Protein AF-A0A9E9M174-F1 (afdb_monomer_lite)

Radius of gyration: 16.09 Å; chains: 1; bounding box: 32×23×52 Å

Foldseek 3Di:
DDKDKDKDFDPPLVVVCVPPNVVVSVVVLVVVVVVVCVPDDPQKDWDAPDPGMIMIMDPPDDDDDDDDDDDDPDDDDPDDPPPDDD

Organism: NCBI:txid933080

InterPro domains:
  IPR000160 GGDEF domain [PF00990] (2-62)
  IPR000160 GGDEF domain [PS50887] (1-86)
  IPR000160 GGDEF domain [TIGR00254] (2-60)
  IPR000160 GGDEF domain [cd01949] (2-62)
  IPR029787 Nucleotide cyclase [SSF55073] (2-63)
  IPR043128 Reverse transcriptase/Diguanylate cyclase domain [G3DSA:3.30.70.270] (1-76)
  IPR050469 Diguanylate cyclase Dgc-like, bacteria [PTHR45138] (3-62)

pLDDT: mean 81.41, std 20.48, range [34.62, 97.69]

Secondary structure (DSSP, 8-state):
--EEEEEE--TTHHHHHHHH-HHHHHHHHHHHHHHHHTT--TT-EEEE-SSS-EEEEEET---------TT---------------

Sequence (86 aa):
MPVTVMMADLDNFKNINDTYGHPFGDIVLEAVAKALSTGLRQSDCLARYGGEEFVAFFPGLSGKIWRRNDASAKKQPRGNPVSSFR

Structure (mmCIF, N/CA/C/O backbone):
data_AF-A0A9E9M174-F1
#
_entry.id   AF-A0A9E9M174-F1
#
loop_
_atom_site.group_PDB
_atom_site.id
_atom_site.type_symbol
_atom_site.label_atom_id
_atom_site.label_alt_id
_atom_site.label_comp_id
_atom_site.label_asym_id
_atom_site.label_entity_id
_atom_site.label_seq_id
_atom_site.pdbx_PDB_ins_code
_atom_site.Cartn_x
_atom_site.Cartn_y
_atom_site.Cartn_z
_atom_site.occupancy
_atom_site.B_iso_or_equiv
_atom_site.auth_seq_id
_atom_site.auth_comp_id
_atom_site.auth_asym_id
_atom_site.auth_atom_id
_atom_site.pdbx_PDB_model_num
ATOM 1 N N . MET A 1 1 ? -18.460 7.064 16.470 1.00 76.06 1 MET A N 1
ATOM 2 C CA . MET A 1 1 ? -17.253 6.210 16.406 1.00 76.06 1 MET A CA 1
ATOM 3 C C . MET A 1 1 ? -16.208 6.954 15.587 1.00 76.06 1 MET A C 1
ATOM 5 O O . MET A 1 1 ? -16.558 7.357 14.484 1.00 76.06 1 MET A O 1
ATOM 9 N N . PRO A 1 2 ? -14.998 7.225 16.105 1.00 87.06 2 PRO A N 1
ATOM 10 C CA . PRO A 1 2 ? -13.946 7.860 15.312 1.00 87.06 2 PRO A CA 1
ATOM 11 C C . PRO A 1 2 ? -13.459 6.913 14.209 1.00 87.06 2 PRO A C 1
ATOM 13 O O . PRO A 1 2 ? -13.489 5.693 14.378 1.00 87.06 2 PRO A O 1
ATOM 16 N N . VAL A 1 3 ? -12.996 7.479 13.097 1.00 87.88 3 VAL A N 1
ATOM 17 C CA . VAL A 1 3 ? -12.326 6.749 12.016 1.00 87.88 3 VAL A CA 1
ATOM 18 C C . VAL A 1 3 ? -10.997 7.440 11.761 1.00 87.88 3 VAL A C 1
ATOM 20 O O . VAL A 1 3 ? -10.961 8.656 11.583 1.00 87.88 3 VAL A O 1
ATOM 23 N N . THR A 1 4 ? -9.916 6.666 11.752 1.00 92.00 4 THR A N 1
ATOM 24 C CA . THR A 1 4 ? -8.605 7.142 11.301 1.00 92.00 4 THR A CA 1
ATOM 25 C C . THR A 1 4 ? -8.363 6.666 9.874 1.00 92.00 4 THR A C 1
ATOM 27 O O . THR A 1 4 ? -8.740 5.548 9.523 1.00 92.00 4 THR A O 1
ATOM 30 N N . VAL A 1 5 ? -7.729 7.511 9.062 1.00 91.75 5 VAL A N 1
ATOM 31 C CA . VAL A 1 5 ? -7.350 7.199 7.680 1.00 91.75 5 VAL A CA 1
ATOM 32 C C . VAL A 1 5 ? -5.837 7.315 7.539 1.00 91.75 5 VAL A C 1
ATOM 34 O O . VAL A 1 5 ? -5.239 8.273 8.032 1.00 91.75 5 VAL A O 1
ATOM 37 N N . MET A 1 6 ? -5.227 6.344 6.868 1.00 92.25 6 MET A N 1
ATOM 38 C CA . MET A 1 6 ? -3.840 6.388 6.412 1.00 92.25 6 MET A CA 1
ATOM 39 C C . MET A 1 6 ? -3.832 6.491 4.893 1.00 92.25 6 MET A C 1
ATOM 41 O O . MET A 1 6 ? -4.552 5.748 4.232 1.00 92.25 6 MET A O 1
ATOM 45 N N . MET A 1 7 ? -2.989 7.367 4.360 1.00 92.69 7 MET A N 1
ATOM 46 C CA . MET A 1 7 ? -2.658 7.416 2.941 1.00 92.69 7 MET A CA 1
ATOM 47 C C . MET A 1 7 ? -1.158 7.172 2.810 1.00 92.69 7 MET A C 1
ATOM 49 O O . MET A 1 7 ? -0.373 7.758 3.558 1.00 92.69 7 MET A O 1
ATOM 53 N N . ALA A 1 8 ? -0.788 6.258 1.926 1.00 91.06 8 ALA A N 1
ATOM 54 C CA . ALA A 1 8 ? 0.583 5.869 1.651 1.00 91.06 8 ALA A CA 1
ATOM 55 C C . ALA A 1 8 ? 0.829 5.982 0.148 1.00 91.06 8 ALA A C 1
ATOM 57 O O . ALA A 1 8 ? 0.016 5.510 -0.642 1.00 91.06 8 ALA A O 1
ATOM 58 N N . ASP A 1 9 ? 1.949 6.592 -0.211 1.00 92.25 9 ASP A N 1
ATOM 59 C CA . ASP A 1 9 ? 2.440 6.711 -1.580 1.00 92.25 9 ASP A CA 1
ATOM 60 C C . ASP A 1 9 ? 3.785 5.981 -1.676 1.00 92.25 9 ASP A C 1
ATOM 62 O O . ASP A 1 9 ? 4.533 5.930 -0.691 1.00 92.25 9 ASP A O 1
ATOM 66 N N . LEU A 1 10 ? 4.061 5.337 -2.810 1.00 93.50 10 LEU A N 1
ATOM 67 C CA . LEU A 1 10 ? 5.312 4.605 -3.018 1.00 93.50 10 LEU A CA 1
ATOM 68 C C . LEU A 1 10 ? 6.314 5.527 -3.703 1.00 93.50 10 LEU A C 1
ATOM 70 O O . LEU A 1 10 ? 6.324 5.657 -4.927 1.00 93.50 10 LEU A O 1
ATOM 74 N N . ASP A 1 11 ? 7.211 6.101 -2.904 1.00 89.81 11 ASP A N 1
ATOM 75 C CA . ASP A 1 11 ? 8.242 7.002 -3.407 1.00 89.81 11 ASP A CA 1
ATOM 76 C C . ASP A 1 11 ? 9.040 6.373 -4.558 1.00 89.81 11 ASP A C 1
ATOM 78 O O . ASP A 1 11 ? 9.575 5.264 -4.453 1.00 89.81 11 ASP A O 1
ATOM 82 N N . ASN A 1 12 ? 9.188 7.127 -5.649 1.00 91.19 12 ASN A N 1
ATOM 83 C CA . ASN A 1 12 ? 9.954 6.734 -6.832 1.00 91.19 12 ASN A CA 1
ATOM 84 C C . ASN A 1 12 ? 9.466 5.440 -7.517 1.00 91.19 12 ASN A C 1
ATOM 86 O O . ASN A 1 12 ? 10.254 4.796 -8.217 1.00 91.19 12 ASN A O 1
ATOM 90 N N . PHE A 1 13 ? 8.191 5.055 -7.383 1.00 94.44 13 PHE A N 1
ATOM 91 C CA . PHE A 1 13 ? 7.663 3.857 -8.050 1.00 94.44 13 PHE A CA 1
ATOM 92 C C . PHE A 1 13 ? 7.819 3.910 -9.577 1.00 94.44 13 PHE A C 1
ATOM 94 O O . PHE A 1 13 ? 8.159 2.907 -10.209 1.00 94.44 13 PHE A O 1
ATOM 101 N N . LYS A 1 14 ? 7.700 5.099 -10.178 1.00 93.38 14 LYS A N 1
ATOM 102 C CA . LYS A 1 14 ? 8.028 5.300 -11.595 1.00 93.38 14 LYS A CA 1
ATOM 103 C C . LYS A 1 14 ? 9.453 4.854 -11.949 1.00 93.38 14 LYS A C 1
ATOM 105 O O . LYS A 1 14 ? 9.626 4.169 -12.948 1.00 93.38 14 LYS A O 1
ATOM 110 N N . ASN A 1 15 ? 10.455 5.153 -11.118 1.00 96.19 15 ASN A N 1
ATOM 111 C CA . ASN A 1 15 ? 11.837 4.734 -11.383 1.00 96.19 15 ASN A CA 1
ATOM 112 C C . ASN A 1 15 ? 11.979 3.207 -11.360 1.00 96.19 15 ASN A C 1
ATOM 114 O O . ASN A 1 15 ? 12.771 2.652 -12.121 1.00 96.19 15 ASN A O 1
ATOM 118 N N . ILE A 1 16 ? 11.209 2.520 -10.510 1.00 94.81 16 ILE A N 1
ATOM 119 C CA . ILE A 1 16 ? 11.162 1.054 -10.481 1.00 94.81 16 ILE A CA 1
ATOM 120 C C . ILE A 1 16 ? 10.605 0.530 -11.809 1.00 94.81 16 ILE A C 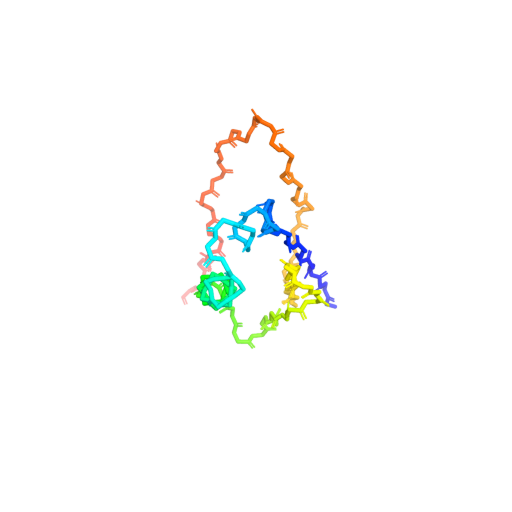1
ATOM 122 O O . ILE A 1 16 ? 11.229 -0.335 -12.423 1.00 94.81 16 ILE A O 1
ATOM 126 N N . ASN A 1 17 ? 9.486 1.085 -12.280 1.00 95.75 17 ASN A N 1
ATOM 127 C CA . ASN A 1 17 ? 8.899 0.709 -13.570 1.00 95.75 17 ASN A CA 1
ATOM 128 C C . ASN A 1 17 ? 9.836 0.999 -14.744 1.00 95.75 17 ASN A C 1
ATOM 130 O O . ASN A 1 17 ? 9.987 0.151 -15.618 1.00 95.75 17 ASN A O 1
ATOM 134 N N . ASP A 1 18 ? 10.493 2.155 -14.749 1.00 96.62 18 ASP A N 1
ATOM 135 C CA . ASP A 1 18 ? 11.399 2.554 -15.827 1.00 96.62 18 ASP A CA 1
ATOM 136 C C . ASP A 1 18 ? 12.672 1.681 -15.850 1.00 96.62 18 ASP A C 1
ATOM 138 O O . ASP A 1 18 ? 13.232 1.429 -16.915 1.00 96.62 18 ASP A O 1
ATOM 142 N N . THR A 1 19 ? 13.116 1.176 -14.690 1.00 97.62 19 THR A N 1
ATOM 143 C CA . THR A 1 19 ? 14.332 0.346 -14.568 1.00 97.62 19 THR A CA 1
ATOM 144 C C . THR A 1 19 ? 14.070 -1.141 -14.817 1.00 97.62 19 THR A C 1
ATOM 146 O O . THR A 1 19 ? 14.883 -1.814 -15.449 1.00 97.62 19 THR A O 1
ATOM 149 N N . TYR A 1 20 ? 12.959 -1.674 -14.303 1.00 96.19 20 TYR A N 1
ATOM 150 C CA . TYR A 1 20 ? 12.683 -3.119 -14.271 1.00 96.19 20 TYR A CA 1
ATOM 151 C C . TYR A 1 20 ? 11.456 -3.533 -15.096 1.00 96.19 20 TYR A C 1
ATOM 153 O O . TYR A 1 20 ? 11.177 -4.724 -15.240 1.00 96.19 20 TYR A O 1
ATOM 161 N N . GLY A 1 21 ? 10.736 -2.567 -15.662 1.00 96.44 21 GLY A N 1
ATOM 162 C CA . GLY A 1 21 ? 9.502 -2.777 -16.407 1.00 96.44 21 GLY A CA 1
ATOM 163 C C . GLY A 1 21 ? 8.264 -2.892 -15.515 1.00 96.44 21 GLY A C 1
ATOM 164 O O . GLY A 1 21 ? 8.322 -3.288 -14.350 1.00 96.44 21 GLY A O 1
ATOM 165 N N . HIS A 1 22 ? 7.106 -2.597 -16.106 1.00 95.88 22 HIS A N 1
ATOM 166 C CA . HIS A 1 22 ? 5.804 -2.670 -15.433 1.00 95.88 22 HIS A CA 1
ATOM 167 C C . HIS A 1 22 ? 5.481 -4.020 -14.767 1.00 95.88 22 HIS A C 1
ATOM 169 O O . HIS A 1 22 ? 4.968 -3.989 -13.650 1.00 95.88 22 HIS A O 1
ATOM 175 N N . PRO A 1 23 ? 5.817 -5.194 -15.347 1.00 97.44 23 PRO A N 1
A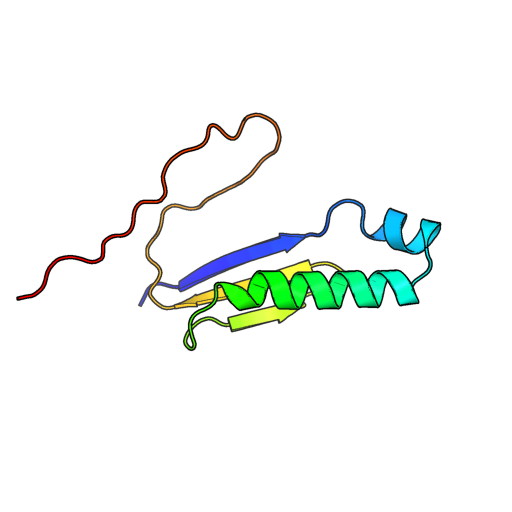TOM 176 C CA . PRO A 1 23 ? 5.553 -6.469 -14.677 1.00 97.44 23 PRO A CA 1
ATOM 177 C C . PRO A 1 23 ? 6.253 -6.588 -13.317 1.00 97.44 23 PRO A C 1
ATOM 179 O O . PRO A 1 23 ? 5.730 -7.208 -12.396 1.00 97.44 23 PRO A O 1
ATOM 182 N N . PHE A 1 24 ? 7.432 -5.975 -13.168 1.00 96.56 24 PHE A N 1
ATOM 183 C CA . PHE A 1 24 ? 8.123 -5.924 -11.883 1.00 96.56 24 PHE A CA 1
ATOM 184 C C . PHE A 1 24 ? 7.441 -4.951 -10.915 1.00 96.56 24 PHE A C 1
ATOM 186 O O . PHE A 1 24 ? 7.313 -5.251 -9.728 1.00 96.56 24 PHE A O 1
ATOM 193 N N . GLY A 1 25 ? 6.938 -3.822 -11.418 1.00 96.69 25 GLY A N 1
ATOM 194 C CA . GLY A 1 25 ? 6.092 -2.910 -10.649 1.00 96.69 25 GLY A CA 1
ATOM 195 C C . GLY A 1 25 ? 4.862 -3.594 -10.054 1.00 96.69 25 GLY A C 1
ATOM 196 O O . GLY A 1 25 ? 4.561 -3.389 -8.879 1.00 96.69 25 GLY A O 1
ATOM 197 N N . ASP A 1 26 ? 4.194 -4.463 -10.815 1.00 96.62 26 ASP A N 1
ATOM 198 C CA . ASP A 1 26 ? 3.038 -5.227 -10.328 1.00 96.62 26 ASP A CA 1
ATOM 199 C C . ASP A 1 26 ? 3.408 -6.148 -9.155 1.00 96.62 26 ASP A C 1
ATOM 201 O O . ASP A 1 26 ? 2.689 -6.197 -8.153 1.00 96.62 26 ASP A O 1
ATOM 205 N N . ILE A 1 27 ? 4.570 -6.807 -9.225 1.00 97.69 27 ILE A N 1
ATOM 206 C CA . ILE A 1 27 ? 5.101 -7.632 -8.126 1.00 97.69 27 ILE A CA 1
ATOM 207 C C . ILE A 1 27 ? 5.356 -6.773 -6.881 1.00 97.69 27 ILE A C 1
ATOM 209 O O . ILE A 1 27 ? 5.033 -7.180 -5.762 1.00 97.69 27 ILE A O 1
ATOM 213 N N . VAL A 1 28 ? 5.917 -5.574 -7.058 1.00 96.31 28 VAL A N 1
ATO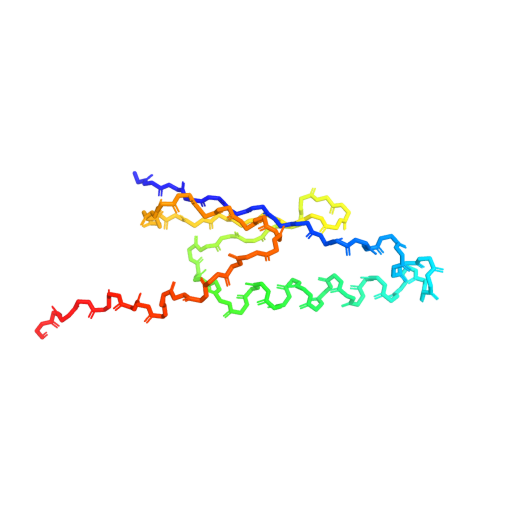M 214 C CA . VAL A 1 28 ? 6.163 -4.634 -5.955 1.00 96.31 28 VAL A CA 1
ATOM 215 C C . VAL A 1 28 ? 4.847 -4.186 -5.317 1.00 96.31 28 VAL A C 1
ATOM 217 O O . VAL A 1 28 ? 4.728 -4.211 -4.092 1.00 96.31 28 VAL A O 1
ATOM 220 N N . LEU A 1 29 ? 3.838 -3.841 -6.118 1.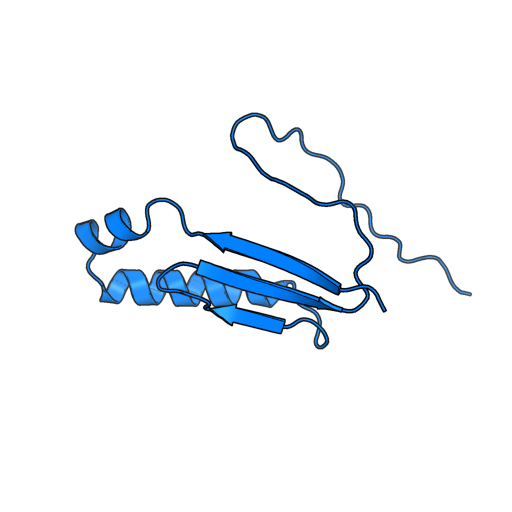00 97.00 29 LEU A N 1
ATOM 221 C CA . LEU A 1 29 ? 2.514 -3.452 -5.625 1.00 97.00 29 LEU A CA 1
ATOM 222 C C . LEU A 1 29 ? 1.840 -4.585 -4.848 1.00 97.00 29 LEU A C 1
ATOM 224 O O . LEU A 1 29 ? 1.262 -4.342 -3.788 1.00 97.00 29 LEU A O 1
ATOM 228 N N . GLU A 1 30 ? 1.943 -5.824 -5.332 1.00 96.88 30 GLU A N 1
ATOM 229 C CA . GLU A 1 30 ? 1.420 -6.997 -4.631 1.00 96.88 30 GLU A CA 1
ATOM 230 C C . GLU A 1 30 ? 2.146 -7.222 -3.295 1.00 96.88 30 GLU A C 1
ATOM 232 O O . GLU A 1 30 ? 1.509 -7.475 -2.267 1.00 96.88 30 GLU A O 1
ATOM 237 N N . ALA A 1 31 ? 3.475 -7.091 -3.280 1.00 96.56 31 ALA A N 1
ATOM 238 C CA . ALA A 1 31 ? 4.277 -7.228 -2.069 1.00 96.56 31 ALA A CA 1
ATOM 239 C C . ALA A 1 31 ? 3.933 -6.152 -1.029 1.00 96.56 31 ALA A C 1
ATOM 241 O O . ALA A 1 31 ? 3.794 -6.464 0.156 1.00 96.56 31 ALA A O 1
ATOM 242 N N . VAL A 1 32 ? 3.732 -4.906 -1.463 1.00 95.75 32 VAL A N 1
ATOM 243 C CA . VAL A 1 32 ? 3.296 -3.809 -0.592 1.00 95.75 32 VAL A CA 1
ATOM 244 C C . VAL A 1 32 ? 1.892 -4.055 -0.058 1.00 95.75 32 VAL A C 1
ATOM 246 O O . VAL A 1 32 ? 1.686 -3.941 1.149 1.00 95.75 32 VAL A O 1
ATOM 249 N N . ALA A 1 33 ? 0.937 -4.446 -0.905 1.00 95.88 33 ALA A N 1
ATOM 250 C CA . ALA A 1 33 ? -0.421 -4.754 -0.466 1.00 95.88 33 ALA A CA 1
ATOM 251 C C . ALA A 1 33 ? -0.422 -5.858 0.605 1.00 95.88 33 ALA A C 1
ATOM 253 O O . ALA A 1 33 ? -1.058 -5.708 1.651 1.00 95.88 33 ALA A O 1
ATOM 254 N N . LYS A 1 34 ? 0.363 -6.925 0.394 1.00 96.38 34 LYS A N 1
ATOM 255 C CA . LYS A 1 34 ? 0.571 -7.986 1.389 1.00 96.38 34 LYS A CA 1
ATOM 256 C C . LYS A 1 34 ? 1.161 -7.425 2.676 1.00 96.38 34 LYS A C 1
ATOM 258 O O . LYS A 1 34 ? 0.576 -7.639 3.736 1.00 96.38 34 LYS A O 1
ATOM 263 N N . ALA A 1 35 ? 2.255 -6.669 2.596 1.00 94.88 35 ALA A N 1
ATOM 264 C CA . ALA A 1 35 ? 2.915 -6.088 3.762 1.00 94.88 35 ALA A CA 1
ATOM 265 C C . ALA A 1 35 ? 1.967 -5.199 4.581 1.00 94.88 35 ALA A C 1
ATOM 267 O O . ALA A 1 35 ? 1.854 -5.386 5.793 1.00 94.88 35 ALA A O 1
ATOM 268 N N . LEU A 1 36 ? 1.231 -4.299 3.923 1.00 93.25 36 LEU A N 1
ATOM 269 C CA . LEU A 1 36 ? 0.243 -3.432 4.565 1.00 93.25 36 LEU A CA 1
ATOM 270 C C . LEU A 1 36 ? -0.895 -4.241 5.197 1.00 93.25 36 LEU A C 1
ATOM 272 O O . LEU A 1 36 ? -1.291 -3.941 6.319 1.00 93.25 36 LEU A O 1
ATOM 276 N N . SER A 1 37 ? -1.374 -5.295 4.527 1.00 93.88 37 SER A N 1
ATOM 277 C CA . SER A 1 37 ? -2.468 -6.136 5.029 1.00 93.88 37 SER A CA 1
ATOM 278 C C . SER A 1 37 ? -2.106 -6.966 6.265 1.00 93.88 37 SER A C 1
ATOM 280 O O . SER A 1 37 ? -2.980 -7.238 7.084 1.00 93.88 37 SER A O 1
ATOM 282 N N . THR A 1 38 ? -0.828 -7.324 6.458 1.00 93.12 38 THR A N 1
ATOM 283 C CA . THR A 1 38 ? -0.404 -8.198 7.573 1.00 93.12 38 THR A CA 1
ATOM 284 C C . THR A 1 38 ? -0.672 -7.624 8.968 1.00 93.12 38 THR A C 1
ATOM 286 O O . THR A 1 38 ? -0.779 -8.384 9.929 1.00 93.12 38 THR A O 1
ATOM 289 N N . GLY A 1 39 ? -0.781 -6.297 9.094 1.00 86.44 39 GLY A N 1
ATOM 290 C CA . GLY A 1 39 ? -1.040 -5.607 10.361 1.00 86.44 39 GLY A CA 1
ATOM 291 C C . GLY A 1 39 ? -2.494 -5.184 10.576 1.00 86.44 39 GLY A C 1
ATOM 292 O O . GLY A 1 39 ? -2.787 -4.565 11.600 1.00 86.44 39 GLY A O 1
ATOM 293 N N . LEU A 1 40 ? -3.386 -5.467 9.622 1.00 92.62 40 LEU A N 1
ATOM 294 C CA . LEU A 1 40 ? -4.771 -5.004 9.655 1.00 92.62 40 LEU A CA 1
ATOM 295 C C . LEU A 1 40 ? -5.665 -5.958 10.438 1.00 92.62 40 LEU A C 1
ATOM 297 O O . LEU A 1 40 ? -5.543 -7.181 10.360 1.00 92.62 40 LEU A O 1
ATOM 301 N N . ARG A 1 41 ? -6.604 -5.383 11.186 1.00 94.38 41 ARG A N 1
ATOM 302 C CA . ARG A 1 41 ? -7.703 -6.123 11.808 1.00 94.38 41 ARG A CA 1
ATOM 303 C C . ARG A 1 41 ? -8.773 -6.405 10.762 1.00 94.38 41 ARG A C 1
ATOM 305 O O . ARG A 1 41 ? -8.860 -5.730 9.745 1.00 94.38 41 ARG A O 1
ATOM 312 N N . GLN A 1 42 ? -9.678 -7.327 11.072 1.00 92.56 42 GLN A N 1
ATOM 313 C CA . GLN A 1 42 ? -10.827 -7.620 10.209 1.00 92.56 42 GLN A CA 1
ATOM 314 C C . GLN A 1 42 ? -11.768 -6.416 10.007 1.00 92.56 42 GLN A C 1
ATOM 316 O O . GLN A 1 42 ? -12.466 -6.339 9.003 1.00 92.56 42 GLN A O 1
ATOM 321 N N . SER A 1 43 ? -11.800 -5.484 10.965 1.00 92.75 43 SER A N 1
ATOM 322 C CA . SER A 1 43 ? -12.564 -4.235 10.872 1.00 92.75 43 SER A CA 1
ATOM 323 C C . SER A 1 43 ? -11.881 -3.157 10.033 1.00 92.75 43 SER A C 1
ATOM 325 O O . SER A 1 43 ? -12.522 -2.161 9.697 1.00 92.75 43 SER A O 1
ATOM 327 N N . ASP A 1 44 ? -10.585 -3.311 9.768 1.00 94.19 44 ASP A N 1
ATOM 328 C CA . ASP A 1 44 ? -9.806 -2.338 9.020 1.00 94.19 44 ASP A CA 1
ATOM 329 C C . ASP A 1 44 ? -9.939 -2.647 7.527 1.00 94.19 44 ASP A C 1
ATOM 331 O O . ASP A 1 44 ? -10.080 -3.798 7.114 1.00 94.19 44 ASP A O 1
ATOM 335 N N . CYS A 1 45 ? -9.899 -1.610 6.701 1.00 94.62 45 CYS A N 1
ATOM 336 C CA . CYS A 1 45 ? -10.009 -1.747 5.253 1.00 94.62 45 CYS A CA 1
ATOM 337 C C . CYS A 1 45 ? -8.762 -1.168 4.599 1.00 94.62 45 CYS A C 1
ATOM 339 O O . CYS A 1 45 ? -8.345 -0.077 4.974 1.00 94.62 45 CYS A O 1
ATOM 341 N N . LEU A 1 46 ? -8.192 -1.869 3.622 1.00 96.56 46 LEU A N 1
ATOM 342 C CA . LEU A 1 46 ? -7.102 -1.388 2.776 1.00 96.56 46 LEU A CA 1
ATOM 343 C C . LEU A 1 46 ? -7.552 -1.431 1.322 1.00 96.56 46 LEU A C 1
ATOM 345 O O . LEU A 1 46 ? -8.069 -2.443 0.855 1.00 96.56 46 LEU A O 1
ATOM 349 N N . ALA A 1 47 ? -7.315 -0.338 0.611 1.00 95.81 47 ALA A N 1
ATOM 350 C CA . ALA A 1 47 ? -7.617 -0.197 -0.799 1.00 95.81 47 ALA A CA 1
ATOM 351 C C . ALA A 1 47 ? -6.429 0.427 -1.534 1.00 95.81 47 ALA A C 1
ATOM 353 O O . ALA A 1 47 ? -5.709 1.267 -0.991 1.00 95.81 47 ALA A O 1
ATOM 354 N N . ARG A 1 48 ? -6.250 0.037 -2.796 1.00 96.38 48 ARG A N 1
ATOM 355 C CA . ARG A 1 48 ? -5.399 0.763 -3.740 1.00 96.38 48 ARG A CA 1
ATOM 356 C C . ARG A 1 48 ? -6.221 1.923 -4.301 1.00 96.38 48 ARG A C 1
ATOM 358 O O . ARG A 1 48 ? -7.257 1.685 -4.917 1.00 96.38 48 ARG A O 1
ATOM 365 N N . TYR A 1 49 ? -5.799 3.152 -4.021 1.00 94.88 49 TYR A N 1
ATOM 366 C CA . TYR A 1 49 ? -6.516 4.368 -4.417 1.00 94.88 49 TYR A CA 1
ATOM 367 C C . TYR A 1 49 ? -6.112 4.835 -5.818 1.00 94.88 49 TYR A C 1
ATOM 369 O O . TYR A 1 49 ? -6.969 5.225 -6.607 1.00 94.88 49 TYR A O 1
ATOM 377 N N . GLY A 1 50 ? -4.819 4.733 -6.133 1.00 91.25 50 GLY A N 1
ATOM 378 C CA . GLY A 1 50 ? -4.239 5.182 -7.395 1.00 91.25 50 GLY A CA 1
ATOM 379 C C . GLY A 1 50 ? -3.278 4.162 -8.005 1.00 91.25 50 GLY A C 1
ATOM 380 O O . GLY A 1 50 ? -3.310 2.968 -7.695 1.00 91.25 50 GLY A O 1
ATOM 381 N N . GLY A 1 51 ? -2.400 4.640 -8.891 1.00 92.38 51 GLY A N 1
ATOM 382 C CA . GLY A 1 51 ? -1.369 3.810 -9.519 1.00 92.38 51 GLY A CA 1
ATOM 383 C C . GLY A 1 51 ? -0.437 3.185 -8.481 1.00 92.38 51 GLY A C 1
ATOM 384 O O . GLY A 1 51 ? -0.284 1.969 -8.448 1.00 92.38 51 GLY A O 1
ATOM 385 N N . GLU A 1 52 ? 0.099 3.993 -7.578 1.00 93.88 52 GLU A N 1
ATOM 386 C CA . GLU A 1 52 ? 1.039 3.562 -6.535 1.00 93.88 52 GLU A CA 1
ATOM 387 C C . GLU A 1 52 ? 0.599 3.969 -5.120 1.00 93.88 52 GLU A C 1
ATOM 389 O O . GLU A 1 52 ? 1.292 3.712 -4.142 1.00 93.88 52 GLU A O 1
ATOM 394 N N . GLU A 1 53 ? -0.607 4.529 -5.007 1.00 95.88 53 GLU A N 1
ATOM 395 C CA . GLU A 1 53 ? -1.175 5.038 -3.762 1.00 95.88 53 GLU A CA 1
ATOM 396 C C . GLU A 1 53 ? -2.089 4.006 -3.085 1.00 95.88 53 GLU A C 1
ATOM 398 O O . GLU A 1 53 ? -2.980 3.413 -3.709 1.00 95.88 53 GLU A O 1
ATOM 403 N N . PHE A 1 54 ? -1.941 3.862 -1.770 1.00 96.12 54 PHE A N 1
ATOM 404 C CA . PHE A 1 54 ? -2.759 3.014 -0.906 1.00 96.12 54 PHE A CA 1
ATOM 405 C C . PHE A 1 54 ? -3.457 3.841 0.173 1.00 96.12 54 PHE A C 1
ATOM 407 O O . PHE A 1 54 ? -2.877 4.750 0.767 1.00 96.12 54 PHE A O 1
ATOM 414 N N . VAL A 1 55 ? -4.701 3.483 0.479 1.00 96.06 55 VAL A N 1
ATOM 415 C CA . VAL A 1 55 ? -5.493 4.091 1.552 1.00 96.06 55 VAL A CA 1
ATOM 416 C C . VAL A 1 55 ? -5.985 3.003 2.492 1.00 96.06 55 VAL A C 1
ATOM 418 O O . VAL A 1 55 ? -6.489 1.974 2.043 1.00 96.06 55 VAL A O 1
ATOM 421 N N . ALA A 1 56 ? -5.868 3.238 3.798 1.00 94.69 56 ALA A N 1
ATOM 422 C CA . ALA A 1 56 ? -6.418 2.356 4.817 1.00 94.69 56 ALA A CA 1
ATOM 423 C C . A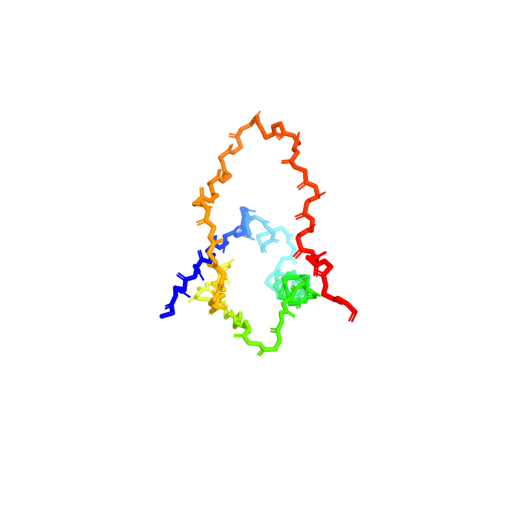LA A 1 56 ? -7.341 3.096 5.792 1.00 94.69 56 ALA A C 1
ATOM 425 O O . ALA A 1 56 ? -7.047 4.214 6.219 1.00 94.69 56 ALA A O 1
ATOM 426 N N . PHE A 1 57 ? -8.444 2.448 6.162 1.00 93.94 57 PHE A N 1
ATOM 427 C CA . PHE A 1 57 ? -9.443 2.929 7.110 1.00 93.94 57 PHE A CA 1
ATOM 428 C C . PHE A 1 57 ? -9.393 2.093 8.384 1.00 93.94 57 PHE A C 1
ATOM 430 O O . PHE A 1 57 ? -9.436 0.866 8.325 1.00 93.94 57 PHE A O 1
ATOM 437 N N . PHE A 1 58 ? -9.378 2.771 9.531 1.00 93.38 58 PHE A N 1
ATOM 438 C CA . PHE A 1 58 ? -9.286 2.156 10.854 1.00 93.38 58 PHE A CA 1
ATOM 439 C C . PHE A 1 58 ? -10.447 2.630 11.741 1.00 93.38 58 PHE A C 1
ATOM 441 O O . PHE A 1 58 ? -10.327 3.642 12.451 1.00 93.38 58 PHE A O 1
ATOM 448 N N . PRO A 1 59 ? -11.605 1.948 11.699 1.00 92.38 59 PRO A N 1
ATOM 449 C CA . PRO A 1 59 ? -12.732 2.256 12.570 1.00 92.38 59 PRO A CA 1
ATOM 450 C C . PRO A 1 59 ? -12.378 2.043 14.045 1.00 92.38 59 PRO A C 1
ATOM 452 O O . PRO A 1 59 ? -11.800 1.030 14.429 1.00 92.38 59 PRO A O 1
ATOM 455 N N . GLY A 1 60 ? -12.738 2.998 14.903 1.00 88.94 60 GLY A N 1
ATOM 456 C CA . GLY A 1 60 ? -12.496 2.902 16.345 1.00 88.94 60 GLY A CA 1
ATOM 457 C C . GLY A 1 60 ? -11.041 3.128 16.764 1.00 88.94 60 GLY A C 1
ATOM 458 O O . GLY A 1 60 ? -10.746 3.107 17.958 1.00 88.94 60 GLY A O 1
ATOM 459 N N . LEU A 1 61 ? -10.135 3.402 15.821 1.00 86.19 61 LEU A N 1
ATOM 460 C CA . LEU A 1 61 ? -8.788 3.850 16.140 1.00 86.19 61 LEU A CA 1
ATOM 461 C C . LEU A 1 61 ? -8.834 5.341 16.499 1.00 86.19 61 LEU A C 1
ATOM 463 O O . LEU A 1 61 ? -8.955 6.203 15.629 1.00 86.19 61 LEU A O 1
ATOM 467 N N . SER A 1 62 ? -8.754 5.644 17.794 1.00 77.31 62 SER A N 1
ATOM 468 C CA . SER A 1 62 ? -8.546 7.000 18.304 1.00 77.31 62 SER A CA 1
ATOM 469 C C . SER A 1 62 ? -7.049 7.245 18.489 1.00 77.31 62 SER A C 1
ATOM 471 O O . SER A 1 62 ? -6.421 6.623 19.345 1.00 77.31 62 SER A O 1
ATOM 473 N N . GLY A 1 63 ? -6.463 8.142 17.700 1.00 69.94 63 GLY A N 1
ATOM 474 C CA . GLY A 1 63 ? -5.037 8.448 17.775 1.00 69.94 63 GLY A CA 1
ATOM 475 C C . GLY A 1 63 ? -4.718 9.862 17.308 1.00 69.94 63 GLY A C 1
ATOM 476 O O . GLY A 1 63 ? -5.491 10.493 16.592 1.00 69.94 63 GLY A O 1
ATOM 477 N N . LYS A 1 64 ? -3.560 10.371 17.734 1.00 69.00 64 LYS A N 1
ATOM 478 C CA . LYS A 1 64 ? -2.994 11.622 17.220 1.00 69.00 64 LYS A CA 1
ATOM 479 C C . LYS A 1 64 ? -2.607 11.423 15.751 1.00 69.00 64 LYS A C 1
ATOM 481 O O . LYS A 1 64 ? -2.090 10.366 15.408 1.00 69.00 64 LYS A O 1
ATOM 486 N N . ILE A 1 65 ? -2.826 12.430 14.904 1.00 67.62 65 ILE A N 1
ATOM 487 C CA . ILE A 1 65 ? -2.380 12.402 13.504 1.00 67.62 65 ILE A CA 1
ATOM 488 C C . ILE A 1 65 ? -0.864 12.168 13.476 1.00 67.62 65 ILE A C 1
ATOM 490 O O . ILE A 1 65 ? -0.098 12.964 14.024 1.00 67.62 65 ILE A O 1
ATOM 494 N N . TRP A 1 66 ? -0.445 11.081 12.832 1.00 65.31 66 TRP A N 1
ATOM 495 C CA . TRP A 1 66 ? 0.958 10.780 12.573 1.00 65.31 66 TRP A CA 1
ATOM 496 C C . TRP A 1 66 ? 1.304 11.234 11.158 1.00 65.31 66 TRP A C 1
ATOM 498 O O . TRP A 1 66 ? 0.767 10.712 10.187 1.00 65.31 66 TRP A O 1
ATOM 508 N N . ARG A 1 67 ? 2.201 12.216 11.045 1.00 65.19 67 ARG A N 1
ATOM 509 C CA . ARG A 1 67 ? 2.829 12.612 9.780 1.00 65.19 67 ARG A CA 1
ATOM 510 C C . ARG A 1 67 ? 4.283 12.184 9.819 1.00 65.19 67 ARG A C 1
ATOM 512 O O . ARG A 1 67 ? 5.014 12.596 10.719 1.00 65.19 67 ARG A O 1
ATOM 519 N N . ARG A 1 68 ? 4.693 11.353 8.867 1.00 63.56 68 ARG A N 1
ATOM 520 C CA . ARG A 1 68 ? 6.103 11.044 8.653 1.00 63.56 68 ARG A CA 1
ATOM 521 C C . ARG A 1 68 ? 6.585 11.954 7.529 1.00 63.56 68 ARG A C 1
ATOM 523 O O . ARG A 1 68 ? 6.194 11.753 6.393 1.00 63.56 68 ARG A O 1
ATOM 530 N N . ASN A 1 69 ? 7.368 12.970 7.881 1.00 50.84 69 ASN A N 1
ATOM 531 C CA . ASN A 1 69 ? 8.187 13.703 6.924 1.00 50.84 69 ASN A CA 1
ATOM 532 C C . ASN A 1 69 ? 9.630 13.274 7.204 1.00 50.84 69 ASN A C 1
ATOM 534 O O . ASN A 1 69 ? 10.121 13.444 8.327 1.00 50.84 69 ASN A O 1
ATOM 538 N N . ASP A 1 70 ? 10.279 12.664 6.223 1.00 56.28 70 ASP A N 1
ATOM 539 C CA . ASP A 1 70 ? 11.693 12.288 6.268 1.00 56.28 70 ASP A CA 1
ATOM 540 C C . ASP A 1 70 ? 12.513 13.571 6.527 1.00 56.28 70 ASP A C 1
ATOM 542 O O . ASP A 1 70 ? 12.288 14.596 5.896 1.00 56.28 70 ASP A O 1
ATOM 546 N N . ALA A 1 71 ? 13.319 13.710 7.584 1.00 45.28 71 ALA A N 1
ATOM 547 C CA . ALA A 1 71 ? 14.583 13.020 7.821 1.00 45.28 71 ALA A CA 1
ATOM 548 C C . ALA A 1 71 ? 14.986 12.997 9.322 1.00 45.28 71 ALA A C 1
ATOM 550 O O . ALA A 1 71 ? 16.163 13.056 9.673 1.00 45.28 71 ALA A O 1
ATOM 551 N N . SER A 1 72 ? 14.036 12.959 10.262 1.00 47.69 72 SER A N 1
ATOM 552 C CA . SER A 1 72 ? 14.342 12.889 11.708 1.00 47.69 72 SER A CA 1
ATOM 553 C C . SER A 1 72 ? 13.240 12.191 12.509 1.00 47.69 72 SER A C 1
ATOM 555 O O . SER A 1 72 ? 12.726 12.712 13.498 1.00 47.69 72 SER A O 1
ATOM 557 N N . ALA A 1 73 ? 12.859 10.978 12.107 1.00 50.09 73 ALA A N 1
ATOM 558 C CA . ALA A 1 73 ? 11.957 10.152 12.905 1.00 50.09 73 ALA A CA 1
ATOM 559 C C . ALA A 1 73 ? 12.732 9.496 14.062 1.00 50.09 73 ALA A C 1
ATOM 561 O O . ALA A 1 73 ? 13.196 8.358 13.966 1.00 50.09 73 ALA A O 1
ATOM 562 N N . LYS A 1 74 ? 12.878 10.225 15.177 1.00 42.38 74 LYS A N 1
ATOM 563 C CA . LYS A 1 74 ? 13.239 9.636 16.474 1.00 42.38 74 LYS A CA 1
ATOM 564 C C . LYS A 1 74 ? 12.256 8.495 16.769 1.00 42.38 74 LYS A C 1
ATOM 566 O O . LYS A 1 74 ? 11.052 8.718 16.876 1.00 42.38 74 LYS A O 1
ATOM 571 N N . LYS A 1 75 ? 12.774 7.267 16.864 1.00 58.16 75 LYS A N 1
ATOM 572 C CA . LYS A 1 75 ? 12.054 6.092 17.383 1.00 58.16 75 LYS A CA 1
ATOM 573 C C . LYS A 1 75 ? 11.422 6.434 18.738 1.00 58.16 75 LYS A C 1
ATOM 575 O O . LYS A 1 75 ? 12.168 6.902 19.585 1.00 58.16 75 LYS A O 1
ATOM 580 N N . GLN A 1 76 ? 10.127 6.144 18.945 1.00 45.50 76 GLN A N 1
ATOM 581 C CA . GLN A 1 76 ? 9.535 5.521 20.159 1.00 45.50 76 GLN A CA 1
ATOM 582 C C . GLN A 1 76 ? 7.980 5.515 20.091 1.00 45.50 76 GLN A C 1
ATOM 584 O O . GLN A 1 76 ? 7.430 6.394 19.431 1.00 45.50 76 GLN A O 1
ATOM 589 N N . PRO A 1 77 ? 7.241 4.699 20.883 1.00 46.31 77 PRO A N 1
ATOM 590 C CA . PRO A 1 77 ? 7.467 3.329 21.366 1.00 46.31 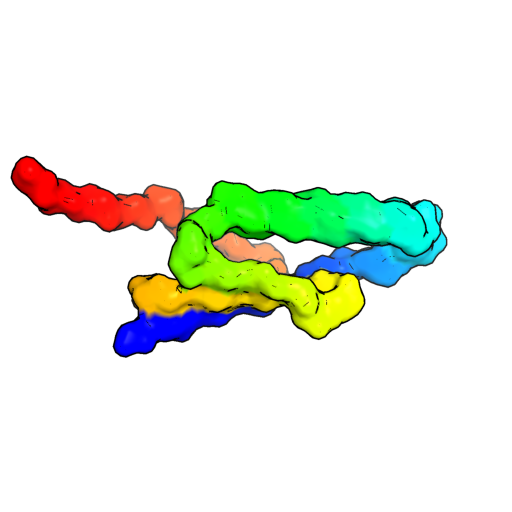77 PRO A CA 1
ATOM 591 C C . PRO A 1 77 ? 6.479 2.329 20.731 1.00 46.31 77 PRO A C 1
ATOM 593 O O . PRO A 1 77 ? 5.367 2.675 20.342 1.00 46.31 77 PRO A O 1
ATOM 596 N N . ARG A 1 78 ? 6.828 1.037 20.764 1.00 46.97 78 ARG A N 1
ATOM 597 C CA . ARG A 1 78 ? 5.813 -0.024 20.832 1.00 46.97 78 ARG A CA 1
ATOM 598 C C . ARG A 1 78 ? 5.113 0.104 22.187 1.00 46.97 78 ARG A C 1
ATOM 600 O O . ARG A 1 78 ? 5.686 -0.279 23.200 1.00 46.97 78 ARG A O 1
ATOM 607 N N . GLY A 1 79 ? 3.929 0.703 22.203 1.00 34.62 79 GLY A N 1
ATOM 608 C CA . GLY A 1 79 ? 3.068 0.806 23.377 1.00 34.62 79 GLY A CA 1
ATOM 609 C C . GLY A 1 79 ? 1.728 0.167 23.062 1.00 34.62 79 GLY A C 1
ATOM 610 O O . GLY A 1 79 ? 0.911 0.752 22.361 1.00 34.62 79 GLY A O 1
ATOM 611 N N . ASN A 1 80 ? 1.534 -1.052 23.548 1.00 39.34 80 ASN A N 1
ATOM 612 C CA . ASN A 1 80 ? 0.252 -1.735 23.529 1.00 39.34 80 ASN A CA 1
ATOM 613 C C . ASN A 1 80 ? -0.545 -1.290 24.766 1.00 39.34 80 ASN A C 1
ATOM 615 O O . ASN A 1 80 ? -0.017 -1.451 25.867 1.00 39.34 80 ASN A O 1
ATOM 619 N N . PRO A 1 81 ? -1.787 -0.790 24.664 1.00 38.59 81 PRO A N 1
ATOM 620 C CA . PRO A 1 81 ? -2.698 -0.796 25.789 1.00 38.59 81 PRO A CA 1
ATOM 621 C C . PRO A 1 81 ? -3.608 -2.017 25.641 1.00 38.59 81 PRO A C 1
ATOM 623 O O . PRO A 1 81 ? -4.778 -1.891 25.295 1.00 38.59 81 PRO A O 1
ATOM 626 N N . VAL A 1 82 ? -3.084 -3.217 25.913 1.00 46.75 82 VAL A N 1
ATOM 627 C CA . VAL A 1 82 ? -3.979 -4.270 26.409 1.00 46.75 82 VAL A CA 1
ATOM 628 C C . VAL A 1 82 ? -4.092 -3.986 27.894 1.00 46.75 82 VAL A C 1
ATOM 630 O O . VAL A 1 82 ? -3.274 -4.416 28.705 1.00 46.75 82 VAL A O 1
ATOM 633 N N . SER A 1 83 ? -5.060 -3.135 28.217 1.00 37.91 83 SER A N 1
ATOM 634 C CA . SER A 1 83 ? -5.556 -2.977 29.570 1.00 37.91 83 SER A CA 1
ATOM 635 C C . SER A 1 83 ? -5.966 -4.351 30.080 1.00 37.91 83 SER A C 1
ATOM 637 O O . SER A 1 83 ? -6.844 -4.996 29.507 1.00 37.91 83 SER A O 1
ATOM 639 N N . SER A 1 84 ? -5.319 -4.761 31.165 1.00 41.28 84 SER A N 1
ATOM 640 C CA . SER A 1 84 ? -5.835 -5.716 32.131 1.00 41.28 84 SER A CA 1
ATOM 641 C C . SER A 1 84 ? -7.345 -5.544 32.306 1.00 41.28 84 SER A C 1
ATOM 643 O O . SER A 1 84 ? -7.798 -4.531 32.842 1.00 41.28 84 SER A O 1
ATOM 645 N N . PHE A 1 85 ? -8.108 -6.546 31.897 1.00 41.19 85 PHE A N 1
ATOM 646 C CA . PHE A 1 85 ? -9.398 -6.840 32.495 1.00 41.19 85 PHE A CA 1
ATOM 647 C C . PHE A 1 85 ? -9.312 -8.271 33.009 1.00 41.19 85 PHE A C 1
ATOM 649 O O . PHE A 1 85 ? -8.981 -9.168 32.243 1.00 41.19 85 PHE A O 1
ATOM 656 N N . ARG A 1 86 ? -9.488 -8.360 34.333 1.00 38.06 86 ARG A N 1
ATOM 657 C CA . ARG A 1 86 ? -9.699 -9.528 35.201 1.00 38.06 86 ARG A CA 1
ATOM 658 C C . ARG A 1 86 ? -9.677 -10.910 34.558 1.00 38.06 86 ARG A C 1
ATOM 660 O O . ARG A 1 86 ? -10.547 -11.166 33.702 1.00 38.06 86 ARG A O 1
#